Protein AF-A0A497RSP5-F1 (afdb_monomer_lite)

pLDDT: mean 92.87, std 7.0, range [55.0, 97.56]

Structure (mmCIF, N/CA/C/O backbone):
data_AF-A0A497RSP5-F1
#
_entry.id   AF-A0A497RSP5-F1
#
loop_
_atom_site.group_PDB
_atom_site.id
_atom_site.type_symbol
_atom_site.label_atom_id
_atom_site.label_alt_id
_atom_site.label_comp_id
_atom_site.label_asym_id
_atom_site.label_entity_id
_atom_site.label_seq_id
_atom_site.pdbx_PDB_ins_code
_atom_site.Cartn_x
_atom_site.Cartn_y
_atom_site.Cartn_z
_atom_site.occupancy
_atom_site.B_iso_or_equiv
_atom_site.auth_seq_id
_atom_site.auth_comp_id
_atom_site.auth_asym_id
_atom_site.auth_atom_id
_atom_site.pdbx_PDB_model_num
ATOM 1 N N . MET A 1 1 ? 17.236 -4.153 -6.686 1.00 55.00 1 MET A N 1
ATOM 2 C CA . MET A 1 1 ? 17.290 -3.408 -5.395 1.00 55.00 1 MET A CA 1
ATOM 3 C C . MET A 1 1 ? 17.162 -1.884 -5.573 1.00 55.00 1 MET A C 1
ATOM 5 O O . MET A 1 1 ? 17.669 -1.130 -4.753 1.00 55.00 1 MET A O 1
ATOM 9 N N . ALA A 1 2 ? 16.455 -1.393 -6.598 1.00 63.62 2 ALA A N 1
ATOM 10 C CA . ALA A 1 2 ? 16.358 0.051 -6.867 1.00 63.62 2 ALA A CA 1
ATOM 11 C C . ALA A 1 2 ? 15.242 0.772 -6.077 1.00 63.62 2 ALA A C 1
ATOM 13 O O . ALA A 1 2 ? 15.275 1.992 -5.948 1.00 63.62 2 ALA A O 1
ATOM 14 N N . TYR A 1 3 ? 14.260 0.035 -5.540 1.00 75.81 3 TYR A N 1
ATOM 15 C CA . TYR A 1 3 ? 13.076 0.610 -4.878 1.00 75.81 3 TYR A CA 1
ATOM 16 C C . TYR A 1 3 ? 13.071 0.477 -3.345 1.00 75.81 3 TYR A C 1
ATOM 18 O O . TYR A 1 3 ? 12.287 1.143 -2.670 1.00 75.81 3 TYR A O 1
ATOM 26 N N . ILE A 1 4 ? 13.948 -0.357 -2.778 1.00 82.56 4 ILE A N 1
ATOM 27 C CA . ILE A 1 4 ? 14.072 -0.542 -1.327 1.00 82.56 4 ILE A CA 1
ATOM 28 C C . ILE A 1 4 ? 15.048 0.514 -0.804 1.00 82.56 4 ILE A C 1
ATOM 30 O O . ILE A 1 4 ? 16.261 0.356 -0.914 1.00 82.56 4 ILE A O 1
ATOM 34 N N . LYS A 1 5 ? 14.513 1.617 -0.272 1.00 80.19 5 LYS A N 1
ATOM 35 C CA . LYS A 1 5 ? 15.322 2.748 0.219 1.00 80.19 5 LYS A CA 1
ATOM 36 C C . LYS A 1 5 ? 15.941 2.503 1.601 1.00 80.19 5 LYS A C 1
ATOM 38 O O . LYS A 1 5 ? 16.951 3.119 1.926 1.00 80.19 5 LYS A O 1
ATOM 43 N N . PHE A 1 6 ? 15.333 1.646 2.419 1.00 83.88 6 PHE A N 1
ATOM 44 C CA . PHE A 1 6 ? 15.784 1.345 3.778 1.00 83.88 6 PHE A CA 1
ATOM 45 C C . PHE A 1 6 ? 15.343 -0.056 4.206 1.00 83.88 6 PHE A C 1
ATOM 47 O O . P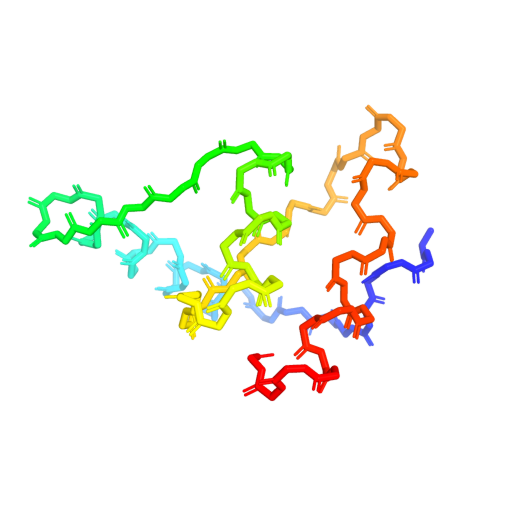HE A 1 6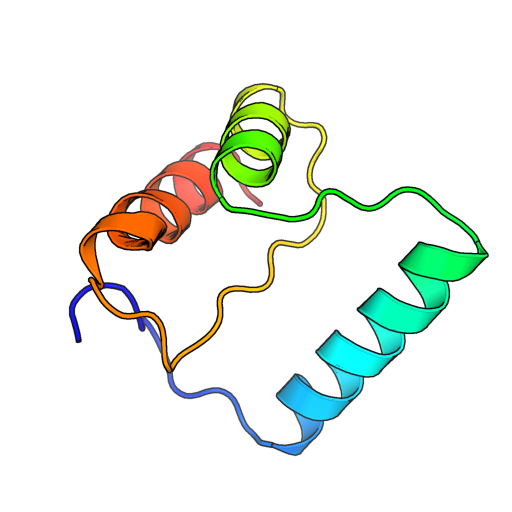 ? 14.360 -0.601 3.701 1.00 83.88 6 PHE A O 1
ATOM 54 N N . GLU A 1 7 ? 16.065 -0.626 5.165 1.00 84.62 7 GLU A N 1
ATOM 55 C CA . GLU A 1 7 ? 15.688 -1.884 5.799 1.00 84.62 7 GLU A CA 1
ATOM 56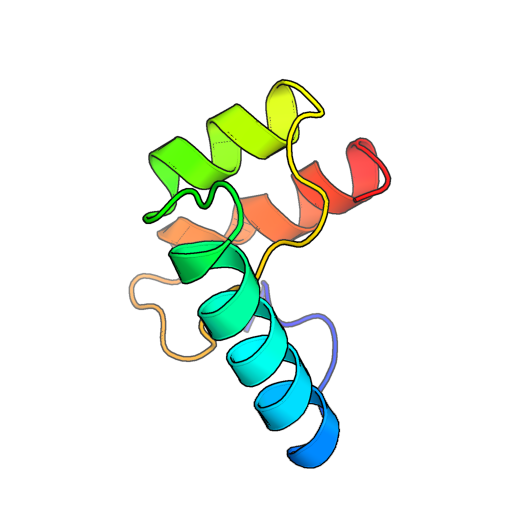 C C . GLU A 1 7 ? 14.659 -1.622 6.905 1.00 84.62 7 GLU A C 1
ATOM 58 O O . GLU A 1 7 ? 14.833 -0.735 7.742 1.00 84.62 7 GLU A O 1
ATOM 63 N N . THR A 1 8 ? 13.557 -2.372 6.891 1.00 88.12 8 THR A N 1
ATOM 64 C CA . THR A 1 8 ? 12.465 -2.211 7.859 1.00 88.12 8 THR A CA 1
ATOM 65 C C . THR A 1 8 ? 12.598 -3.273 8.953 1.00 88.12 8 THR A C 1
ATOM 67 O O . THR A 1 8 ? 12.564 -4.462 8.629 1.00 88.12 8 THR A O 1
ATOM 70 N N . PRO A 1 9 ? 12.719 -2.900 10.243 1.00 94.31 9 PRO A N 1
ATOM 71 C CA . PRO A 1 9 ? 12.729 -3.869 11.335 1.00 94.31 9 PRO A CA 1
ATOM 72 C C . PRO A 1 9 ? 11.456 -4.718 11.338 1.00 94.31 9 PRO A C 1
ATOM 74 O O . PRO A 1 9 ? 10.364 -4.202 11.095 1.00 94.31 9 PRO A O 1
ATOM 77 N N . LYS A 1 10 ? 11.576 -6.004 11.685 1.00 92.12 10 LYS A N 1
ATOM 78 C CA . LYS A 1 10 ? 10.444 -6.943 11.672 1.00 92.12 10 LYS A CA 1
ATOM 79 C C . LYS A 1 10 ? 9.243 -6.446 12.487 1.00 92.12 10 LYS A C 1
ATOM 81 O O . LYS A 1 10 ? 8.122 -6.503 12.008 1.00 92.12 10 LYS A O 1
ATOM 86 N N . GLU A 1 11 ? 9.486 -5.879 13.668 1.00 94.69 11 GLU A N 1
ATOM 87 C CA . GLU A 1 11 ? 8.419 -5.332 14.519 1.00 94.69 11 GLU A CA 1
ATOM 88 C C . GLU A 1 11 ? 7.626 -4.211 13.825 1.00 94.69 11 GLU A C 1
ATOM 90 O O . GLU A 1 11 ? 6.410 -4.112 13.978 1.00 94.69 11 GLU A O 1
ATOM 95 N N . LEU A 1 12 ? 8.299 -3.366 13.039 1.00 93.94 12 LEU A N 1
ATOM 96 C CA . LEU A 1 12 ? 7.642 -2.293 12.296 1.00 93.94 12 LEU A CA 1
ATOM 97 C C . LEU A 1 12 ? 6.840 -2.845 11.111 1.00 93.94 12 LEU A C 1
ATOM 99 O O . LEU A 1 12 ? 5.742 -2.362 10.842 1.00 93.94 12 LEU A O 1
ATOM 103 N N . MET A 1 13 ? 7.362 -3.872 10.438 1.00 94.00 13 MET A N 1
ATOM 104 C CA . MET A 1 13 ? 6.650 -4.572 9.367 1.00 94.00 13 MET A CA 1
ATOM 105 C C . MET A 1 13 ? 5.367 -5.232 9.889 1.00 94.00 13 MET A C 1
ATOM 107 O O . MET A 1 13 ? 4.307 -5.047 9.295 1.00 94.00 13 MET A O 1
ATOM 111 N N . ASP A 1 14 ? 5.444 -5.929 11.025 1.00 95.81 14 ASP A N 1
ATOM 112 C CA . ASP A 1 14 ? 4.293 -6.594 11.64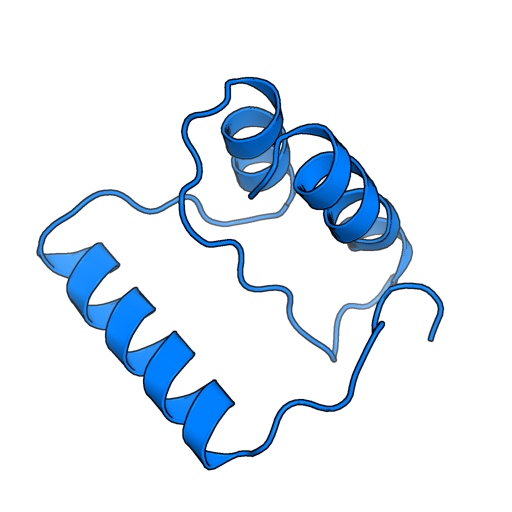6 1.00 95.81 14 ASP A CA 1
ATOM 113 C C . ASP A 1 14 ? 3.206 -5.567 12.027 1.00 95.81 14 ASP A C 1
ATOM 115 O O . ASP A 1 14 ? 2.034 -5.750 11.695 1.00 95.81 14 ASP A O 1
ATOM 119 N N . LYS A 1 15 ? 3.593 -4.419 12.606 1.00 96.75 15 LYS A N 1
ATOM 120 C CA . LYS A 1 15 ? 2.663 -3.310 12.908 1.00 96.75 15 LYS A CA 1
ATOM 121 C C . LYS A 1 15 ? 2.036 -2.691 11.657 1.00 96.75 15 LYS A C 1
ATOM 123 O O . LYS A 1 15 ? 0.865 -2.314 11.678 1.00 96.75 15 LYS A O 1
ATOM 128 N N . ALA A 1 16 ? 2.793 -2.558 10.566 1.00 95.62 16 ALA A N 1
ATOM 129 C CA . ALA A 1 16 ? 2.263 -2.035 9.307 1.00 95.62 16 ALA A CA 1
ATOM 130 C C . ALA A 1 16 ? 1.199 -2.972 8.709 1.00 95.62 16 ALA A C 1
ATOM 132 O O . ALA A 1 16 ? 0.184 -2.502 8.188 1.00 95.62 16 ALA A O 1
ATOM 133 N N . LEU A 1 17 ? 1.404 -4.288 8.819 1.00 95.81 17 LEU A N 1
ATOM 134 C CA . LEU A 1 17 ? 0.429 -5.291 8.392 1.00 95.81 17 LEU A CA 1
ATOM 135 C C . LEU A 1 17 ? -0.816 -5.294 9.285 1.00 95.81 17 LEU A C 1
ATOM 137 O O . LEU A 1 17 ? -1.926 -5.306 8.759 1.00 95.81 17 LEU A O 1
ATOM 141 N N . GLU A 1 18 ? -0.659 -5.187 10.603 1.00 96.88 18 GLU A N 1
ATO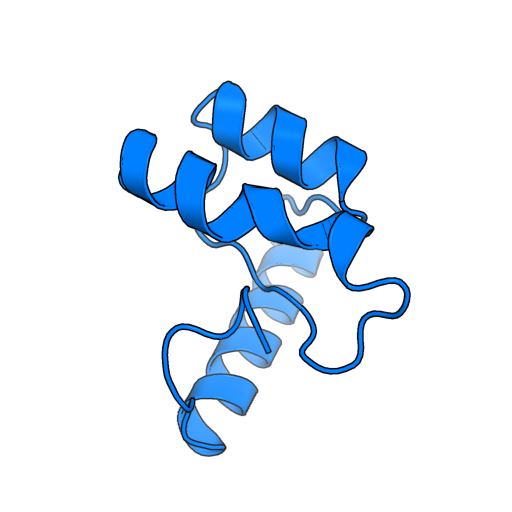M 142 C CA . GLU A 1 18 ? -1.790 -5.051 11.531 1.00 96.88 18 GLU A CA 1
ATOM 143 C C . GLU A 1 18 ? -2.637 -3.805 11.207 1.00 96.88 18 GLU A C 1
ATOM 145 O O . GLU A 1 18 ? -3.864 -3.877 11.092 1.00 96.88 18 GLU A O 1
ATOM 150 N N . ALA A 1 19 ? -1.991 -2.660 10.956 1.00 96.75 19 ALA A N 1
ATOM 151 C CA . ALA A 1 19 ? -2.679 -1.440 10.539 1.00 96.75 19 ALA A CA 1
ATOM 152 C C . ALA A 1 19 ? -3.434 -1.619 9.208 1.00 96.75 19 ALA A C 1
ATOM 154 O O . ALA A 1 19 ? -4.544 -1.101 9.052 1.00 96.75 19 ALA A O 1
ATOM 155 N N . LEU A 1 20 ? -2.864 -2.366 8.255 1.00 96.50 20 LEU A N 1
ATOM 156 C CA . LEU A 1 20 ? -3.524 -2.704 6.994 1.00 96.50 20 LEU A CA 1
ATOM 157 C C . LEU A 1 20 ? -4.772 -3.572 7.215 1.00 96.50 20 LEU A C 1
ATOM 159 O O . LEU A 1 20 ? -5.793 -3.326 6.569 1.00 96.50 20 LEU A O 1
ATOM 163 N N . GLU A 1 21 ? -4.712 -4.562 8.107 1.00 97.00 21 GLU A N 1
ATOM 164 C CA . GLU A 1 21 ? -5.857 -5.419 8.440 1.00 97.00 21 GLU A CA 1
ATOM 165 C C . GLU A 1 21 ? -6.994 -4.619 9.077 1.00 97.00 21 GLU A C 1
ATOM 167 O O . GLU A 1 21 ? -8.134 -4.689 8.614 1.00 97.00 21 GLU A O 1
ATOM 172 N N . ILE A 1 22 ? -6.682 -3.764 10.053 1.00 97.38 22 ILE A N 1
ATOM 173 C CA . ILE A 1 22 ? -7.672 -2.870 10.668 1.00 97.38 22 ILE A CA 1
ATOM 174 C C . ILE A 1 22 ? -8.275 -1.935 9.609 1.00 97.38 22 ILE A C 1
ATOM 176 O O . ILE A 1 22 ? -9.496 -1.768 9.546 1.00 97.38 22 ILE A O 1
ATOM 180 N N . ALA A 1 23 ? -7.450 -1.343 8.738 1.00 97.06 23 ALA A N 1
ATOM 181 C CA . ALA A 1 23 ? -7.911 -0.438 7.684 1.00 97.06 23 ALA A CA 1
ATOM 182 C C . ALA A 1 23 ? -8.763 -1.141 6.614 1.00 97.06 23 ALA A C 1
ATOM 184 O O . ALA A 1 23 ? -9.648 -0.512 6.028 1.00 97.06 23 ALA A O 1
ATOM 185 N N . ARG A 1 24 ? -8.520 -2.433 6.356 1.00 96.50 24 ARG A N 1
ATOM 186 C CA . ARG A 1 24 ? -9.352 -3.263 5.473 1.00 96.50 24 ARG A CA 1
ATOM 187 C C . ARG A 1 24 ? -10.769 -3.400 6.024 1.00 96.50 24 ARG A C 1
ATOM 189 O O . ARG A 1 24 ? -11.711 -3.294 5.243 1.00 96.50 24 ARG A O 1
ATOM 196 N N . ASP A 1 25 ? -10.899 -3.621 7.330 1.00 96.44 25 ASP A N 1
ATOM 197 C CA . ASP A 1 25 ? -12.180 -3.958 7.959 1.00 96.44 25 ASP A CA 1
ATOM 198 C C . ASP A 1 25 ? -12.974 -2.712 8.388 1.00 96.44 25 ASP A C 1
ATOM 200 O O . ASP A 1 25 ? -14.203 -2.717 8.374 1.00 96.44 25 ASP A O 1
ATOM 204 N N . THR A 1 26 ? -12.285 -1.617 8.721 1.00 96.62 26 THR A N 1
ATOM 205 C CA . THR A 1 26 ? -12.908 -0.385 9.250 1.00 96.62 26 THR A CA 1
ATOM 206 C C . THR A 1 26 ? -12.877 0.801 8.286 1.00 96.62 26 THR A C 1
ATOM 208 O O . THR A 1 26 ? -13.575 1.794 8.497 1.00 96.62 26 THR A O 1
ATOM 211 N N . GLY A 1 27 ? -12.067 0.726 7.229 1.00 94.50 27 GLY A N 1
ATOM 212 C CA . GLY A 1 27 ? -11.742 1.863 6.378 1.00 94.50 27 GLY A CA 1
ATOM 213 C C . GLY A 1 27 ? -11.844 1.558 4.889 1.00 94.50 27 GLY A C 1
ATOM 214 O O . GLY A 1 27 ? -12.787 0.937 4.398 1.00 94.50 27 GLY A O 1
ATOM 215 N N . ARG A 1 28 ? -10.889 2.092 4.124 1.00 94.25 28 ARG A N 1
ATOM 216 C CA . ARG A 1 28 ? -10.801 1.898 2.676 1.00 94.25 28 ARG A CA 1
ATOM 217 C C . ARG A 1 28 ? -9.362 1.613 2.305 1.00 94.25 28 ARG A C 1
ATOM 219 O O . ARG A 1 28 ? -8.486 2.430 2.564 1.00 94.25 28 ARG A O 1
ATOM 226 N N . ILE A 1 29 ? -9.153 0.506 1.606 1.00 97.12 29 ILE A N 1
ATOM 227 C CA . ILE A 1 29 ? -7.850 0.143 1.053 1.00 97.12 29 ILE A CA 1
ATOM 228 C C . ILE A 1 29 ? -7.887 0.146 -0.478 1.00 97.12 29 ILE A C 1
ATOM 230 O O . ILE A 1 29 ? -8.954 0.116 -1.108 1.00 97.12 29 ILE A O 1
ATOM 234 N N . ARG A 1 30 ? -6.707 0.202 -1.092 1.00 97.25 30 ARG A N 1
ATOM 235 C CA . ARG A 1 30 ? -6.486 -0.051 -2.520 1.00 97.25 30 ARG A CA 1
ATOM 236 C C . ARG A 1 30 ? -5.474 -1.179 -2.637 1.00 97.25 30 ARG A C 1
ATOM 238 O O . ARG A 1 30 ? -4.543 -1.247 -1.846 1.00 97.25 30 ARG A O 1
ATOM 245 N N . LYS A 1 31 ? -5.703 -2.086 -3.583 1.00 96.06 31 LYS A N 1
ATOM 246 C CA . LYS A 1 31 ? -4.892 -3.290 -3.780 1.00 96.06 31 LYS A CA 1
ATOM 247 C C . LYS A 1 31 ? -4.395 -3.326 -5.218 1.00 96.06 31 LYS A C 1
ATOM 249 O O . LYS A 1 31 ? -5.161 -3.026 -6.131 1.00 96.06 31 LYS A O 1
ATOM 254 N N . GLY A 1 32 ? -3.138 -3.722 -5.390 1.00 95.00 32 GLY A N 1
ATOM 255 C CA . GLY A 1 32 ? -2.461 -3.755 -6.684 1.00 95.00 32 GLY A CA 1
ATOM 256 C C . GLY A 1 32 ? -1.895 -2.397 -7.096 1.00 95.00 32 GLY A C 1
ATOM 257 O O . GLY A 1 32 ? -2.473 -1.345 -6.817 1.00 95.00 32 GLY A O 1
ATOM 258 N N . THR A 1 33 ? -0.761 -2.434 -7.791 1.00 95.81 33 THR A N 1
ATOM 259 C CA . THR A 1 33 ? 0.037 -1.254 -8.144 1.00 95.81 33 THR A CA 1
ATOM 260 C C . THR A 1 33 ? -0.774 -0.170 -8.848 1.00 95.81 33 THR A C 1
ATOM 262 O O . THR A 1 33 ? -0.725 0.980 -8.433 1.00 95.81 33 THR A O 1
ATOM 265 N N . ASN A 1 34 ? -1.589 -0.523 -9.848 1.00 95.75 34 ASN A N 1
ATOM 266 C CA . ASN A 1 34 ? -2.356 0.458 -10.625 1.00 95.75 34 ASN A CA 1
ATOM 267 C C . ASN A 1 34 ? -3.295 1.313 -9.762 1.00 95.75 34 ASN A C 1
ATOM 269 O O . ASN A 1 34 ? -3.387 2.526 -9.944 1.00 95.75 34 ASN A O 1
ATOM 273 N N . GLU A 1 35 ? -4.009 0.692 -8.822 1.00 97.56 35 GLU A N 1
ATOM 274 C CA . GLU A 1 35 ? -4.945 1.415 -7.957 1.00 97.56 35 GLU A CA 1
ATOM 275 C C . GLU A 1 35 ? -4.221 2.200 -6.863 1.00 97.56 35 GLU A C 1
ATOM 277 O O . GLU A 1 35 ? -4.672 3.283 -6.487 1.00 97.56 35 GLU A O 1
ATOM 282 N N . VAL A 1 36 ? -3.079 1.691 -6.393 1.00 97.19 36 VAL A N 1
ATOM 283 C CA . VAL A 1 36 ? -2.200 2.407 -5.462 1.00 97.19 36 VAL A CA 1
ATOM 284 C C . VAL A 1 36 ? -1.629 3.663 -6.124 1.00 97.19 36 VAL A C 1
ATOM 286 O O . VAL A 1 36 ? -1.769 4.743 -5.558 1.00 97.19 36 VAL A O 1
ATOM 289 N N . THR A 1 37 ? -1.089 3.569 -7.343 1.00 96.62 37 THR A N 1
ATOM 290 C CA . THR A 1 37 ? -0.560 4.723 -8.092 1.00 96.62 37 THR A CA 1
ATOM 291 C C . THR A 1 37 ? -1.616 5.811 -8.252 1.00 96.62 37 THR A C 1
ATOM 293 O O . THR A 1 37 ? -1.386 6.949 -7.853 1.00 96.62 37 THR A O 1
ATOM 296 N N . LYS A 1 38 ? -2.825 5.455 -8.707 1.00 97.12 38 LYS A N 1
ATOM 297 C CA . LYS A 1 38 ? -3.935 6.416 -8.822 1.00 97.12 38 LYS A CA 1
ATOM 298 C C . LYS A 1 38 ? -4.290 7.065 -7.482 1.00 97.12 38 LYS A C 1
ATOM 300 O O . LYS A 1 38 ? -4.662 8.236 -7.450 1.00 97.12 38 LYS A O 1
ATOM 305 N N . ALA A 1 39 ? -4.245 6.314 -6.381 1.00 97.44 39 ALA A N 1
ATOM 306 C CA . ALA A 1 39 ? -4.565 6.837 -5.054 1.00 97.44 39 ALA A CA 1
ATOM 307 C C . ALA A 1 39 ? -3.499 7.816 -4.540 1.00 97.44 39 ALA A C 1
ATOM 309 O O . ALA A 1 39 ? -3.857 8.827 -3.932 1.00 97.44 39 ALA A O 1
ATOM 310 N N . VAL A 1 40 ? -2.222 7.546 -4.815 1.00 97.19 40 VAL A N 1
ATOM 311 C CA . VAL A 1 40 ? -1.098 8.439 -4.497 1.00 97.19 40 VAL A CA 1
ATOM 312 C C . VAL A 1 40 ? -1.176 9.715 -5.333 1.00 97.19 40 VAL A C 1
ATOM 314 O O . VAL A 1 40 ? -1.201 10.812 -4.780 1.00 97.19 40 VAL A O 1
ATOM 317 N N . GLU A 1 41 ? -1.338 9.600 -6.654 1.00 95.94 41 GLU A N 1
ATOM 318 C CA . GLU A 1 41 ? -1.411 10.754 -7.563 1.00 95.94 41 GLU A CA 1
ATOM 319 C C . GLU A 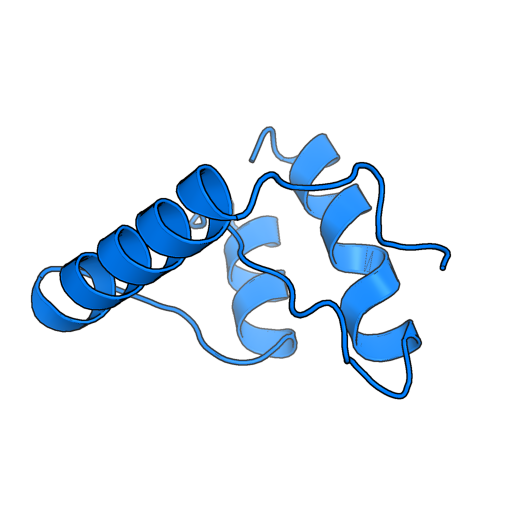1 41 ? -2.544 11.725 -7.205 1.00 95.94 41 GLU A C 1
ATOM 321 O O . GLU A 1 41 ? -2.367 12.948 -7.261 1.00 95.94 41 GLU A O 1
ATOM 326 N N . ARG A 1 42 ? -3.692 11.176 -6.782 1.00 96.00 42 ARG A N 1
ATOM 327 C CA . ARG A 1 42 ? -4.876 11.928 -6.335 1.00 96.00 42 ARG A CA 1
ATOM 328 C C . ARG A 1 42 ? -4.787 12.432 -4.888 1.00 96.00 42 ARG A C 1
ATOM 330 O O . ARG A 1 42 ? -5.754 13.026 -4.418 1.00 96.00 42 ARG A O 1
ATOM 337 N N . GLY A 1 43 ? -3.696 12.169 -4.164 1.00 94.56 43 GLY A N 1
ATOM 338 C CA . GLY A 1 43 ? -3.514 12.591 -2.767 1.00 94.56 43 GLY A CA 1
ATOM 339 C C . GLY A 1 43 ? -4.474 11.917 -1.777 1.00 94.56 43 GLY A C 1
ATOM 340 O O . GLY A 1 43 ? -4.774 12.464 -0.715 1.00 94.56 43 GLY A O 1
ATOM 341 N N . GLN A 1 44 ? -5.012 10.749 -2.135 1.00 95.38 44 GLN A N 1
ATOM 342 C CA . GLN A 1 44 ? -5.963 9.998 -1.310 1.00 95.38 44 GLN A CA 1
ATOM 343 C C . GLN A 1 44 ? -5.267 9.003 -0.378 1.00 95.38 44 GLN A C 1
ATOM 345 O O . GLN A 1 44 ? -5.837 8.629 0.648 1.00 95.38 44 GLN A O 1
ATOM 350 N N . ALA A 1 45 ? -4.063 8.555 -0.737 1.00 96.81 45 ALA A N 1
ATOM 351 C CA . ALA A 1 45 ? -3.287 7.632 0.077 1.00 96.81 45 ALA A CA 1
ATOM 352 C C . ALA A 1 45 ? -2.754 8.313 1.351 1.00 96.81 45 ALA A C 1
ATOM 354 O O . ALA A 1 45 ? -2.442 9.502 1.359 1.00 96.81 45 ALA A O 1
ATOM 355 N N . LYS A 1 46 ? -2.706 7.538 2.440 1.00 95.44 46 LYS A N 1
ATOM 356 C CA . LYS A 1 46 ? -2.157 7.939 3.751 1.00 95.44 46 LYS A CA 1
ATOM 357 C C . LYS A 1 46 ? -0.983 7.070 4.188 1.00 95.44 46 LYS A C 1
ATOM 359 O O . LYS A 1 46 ? -0.161 7.512 4.971 1.00 95.44 46 LYS A O 1
ATOM 364 N N . LEU A 1 47 ? -0.954 5.835 3.698 1.00 95.56 47 LEU A N 1
ATOM 365 C CA . LEU A 1 47 ? 0.105 4.861 3.892 1.00 95.56 47 LEU A CA 1
ATOM 366 C C . LEU A 1 47 ? 0.144 3.985 2.637 1.00 95.56 47 LEU A C 1
ATOM 368 O O . LEU A 1 47 ? -0.911 3.572 2.143 1.00 95.56 47 LEU A O 1
ATOM 372 N N . VAL A 1 48 ? 1.343 3.708 2.131 1.00 96.44 48 VAL A N 1
ATOM 373 C CA . VAL A 1 48 ? 1.576 2.790 1.012 1.00 96.44 48 VAL A CA 1
ATOM 374 C C . VAL A 1 48 ? 2.539 1.706 1.474 1.00 96.44 48 VAL A C 1
ATOM 376 O O . VAL A 1 48 ? 3.621 2.005 1.967 1.00 96.44 48 VAL A O 1
ATOM 379 N N . ILE A 1 49 ? 2.139 0.446 1.309 1.00 95.38 49 ILE A N 1
ATOM 380 C CA . ILE A 1 49 ? 2.960 -0.723 1.637 1.00 95.38 49 ILE A CA 1
ATOM 381 C C . ILE A 1 49 ? 3.391 -1.367 0.319 1.00 95.38 49 ILE A C 1
ATOM 383 O O . ILE A 1 49 ? 2.548 -1.656 -0.533 1.00 95.38 49 ILE A O 1
ATOM 387 N N . ILE A 1 50 ? 4.698 -1.569 0.150 1.00 94.69 50 ILE A N 1
ATOM 388 C CA . ILE A 1 50 ? 5.307 -2.154 -1.050 1.00 94.69 50 ILE A CA 1
ATOM 389 C C . ILE A 1 50 ? 5.948 -3.482 -0.646 1.00 94.69 50 ILE A C 1
ATOM 391 O O . ILE A 1 50 ? 6.718 -3.525 0.311 1.00 94.69 50 ILE A O 1
ATOM 395 N N . GLY A 1 51 ? 5.615 -4.561 -1.359 1.00 91.75 51 GLY A N 1
ATOM 396 C CA . GLY A 1 51 ? 6.252 -5.865 -1.158 1.00 91.75 51 GLY A CA 1
ATOM 397 C C . GLY A 1 51 ? 7.727 -5.829 -1.561 1.00 91.75 51 GLY A C 1
ATOM 398 O O . GLY A 1 51 ? 8.093 -5.124 -2.499 1.00 91.75 51 GLY A O 1
ATOM 399 N N . ASN A 1 52 ? 8.569 -6.579 -0.855 1.00 89.31 52 ASN A N 1
ATOM 400 C CA . ASN A 1 52 ? 10.010 -6.669 -1.119 1.00 89.31 52 ASN A CA 1
ATOM 401 C C . ASN A 1 52 ? 10.386 -7.808 -2.086 1.00 89.31 52 ASN A C 1
ATOM 403 O O . ASN A 1 52 ? 11.534 -7.898 -2.513 1.00 89.31 52 ASN A O 1
ATOM 407 N N . ASP A 1 53 ? 9.432 -8.669 -2.427 1.00 91.69 53 ASP A N 1
ATOM 408 C CA . ASP A 1 53 ? 9.574 -9.853 -3.275 1.00 91.69 53 ASP A CA 1
ATOM 409 C C . ASP A 1 53 ? 8.895 -9.679 -4.646 1.00 91.69 53 ASP A C 1
ATOM 411 O O . ASP A 1 53 ? 8.546 -10.647 -5.324 1.00 91.69 53 ASP A O 1
ATOM 415 N N . VAL A 1 54 ? 8.707 -8.428 -5.079 1.00 91.81 54 VAL A N 1
ATOM 416 C CA . VAL A 1 54 ? 8.054 -8.114 -6.353 1.00 91.81 54 VAL A CA 1
ATOM 417 C C . VAL A 1 54 ? 8.970 -8.450 -7.528 1.00 91.81 54 VAL A C 1
ATOM 419 O O . VAL A 1 54 ? 10.088 -7.948 -7.630 1.00 91.81 54 VAL A O 1
ATOM 422 N N . ASN A 1 55 ? 8.446 -9.247 -8.457 1.00 90.62 55 ASN A N 1
ATOM 423 C CA . ASN A 1 55 ? 9.092 -9.584 -9.717 1.00 90.62 55 ASN A CA 1
ATOM 424 C C . ASN A 1 55 ? 8.071 -9.502 -10.867 1.00 90.62 55 ASN A C 1
ATOM 426 O O . ASN A 1 55 ? 7.040 -10.180 -10.791 1.00 90.62 55 ASN A O 1
ATOM 430 N N . PRO A 1 56 ? 8.332 -8.746 -11.947 1.00 92.69 56 PRO A N 1
ATOM 431 C CA . PRO A 1 56 ? 9.464 -7.828 -12.155 1.00 92.69 56 PRO A CA 1
ATOM 432 C C . PRO A 1 56 ? 9.458 -6.607 -11.212 1.00 92.69 56 PRO A C 1
ATOM 434 O O . PRO A 1 56 ? 8.390 -6.056 -10.932 1.00 92.69 56 PRO A O 1
ATOM 437 N N . GLU A 1 57 ? 10.639 -6.168 -10.740 1.00 90.69 57 GLU A N 1
ATOM 438 C CA . GLU A 1 57 ? 10.782 -5.014 -9.821 1.00 90.69 57 GLU A CA 1
ATOM 439 C C . GLU A 1 57 ? 10.161 -3.740 -10.427 1.00 90.69 57 GLU A C 1
ATOM 441 O O . GLU A 1 57 ? 9.605 -2.906 -9.709 1.00 90.69 57 GLU A O 1
ATOM 446 N N . GLU A 1 58 ? 10.197 -3.620 -11.758 1.00 91.75 58 GLU A N 1
ATOM 447 C CA . GLU A 1 58 ? 9.700 -2.504 -12.564 1.00 91.75 58 GLU A CA 1
ATOM 448 C C . GLU A 1 58 ? 8.254 -2.126 -12.261 1.00 91.75 58 GLU A C 1
ATOM 450 O O . GLU A 1 58 ? 7.872 -0.967 -12.415 1.00 91.75 58 GLU A O 1
ATOM 455 N N . ILE A 1 59 ? 7.461 -3.085 -11.785 1.00 92.62 59 ILE A N 1
ATOM 456 C CA . ILE A 1 59 ? 6.066 -2.866 -11.415 1.00 92.62 59 ILE A CA 1
ATOM 457 C C . ILE A 1 59 ? 5.946 -1.852 -10.272 1.00 92.62 59 ILE A C 1
ATOM 459 O O . ILE A 1 59 ? 4.946 -1.146 -10.211 1.00 92.62 59 ILE A O 1
ATOM 463 N N . VAL A 1 60 ? 6.917 -1.772 -9.359 1.00 94.44 60 VAL A N 1
ATOM 464 C CA . VAL A 1 60 ? 6.824 -0.938 -8.145 1.00 94.44 60 VAL A CA 1
ATOM 465 C C . VAL A 1 60 ? 7.889 0.150 -8.051 1.00 94.44 60 VAL A C 1
ATOM 467 O O . VAL A 1 60 ? 7.817 0.971 -7.139 1.00 94.44 60 VAL A O 1
ATOM 470 N N . MET A 1 61 ? 8.846 0.212 -8.984 1.00 92.81 61 MET A N 1
ATOM 471 C CA . MET A 1 61 ? 9.977 1.152 -8.899 1.00 92.81 61 MET A CA 1
ATOM 472 C C . MET A 1 61 ? 9.570 2.626 -8.840 1.00 92.81 61 MET A C 1
ATOM 474 O O . MET A 1 61 ? 10.276 3.424 -8.228 1.00 92.81 61 MET A O 1
ATOM 478 N N . HIS A 1 62 ? 8.449 3.009 -9.453 1.00 92.88 62 HIS A N 1
ATOM 479 C CA . HIS A 1 62 ? 7.974 4.395 -9.443 1.00 92.88 62 HIS A CA 1
ATOM 480 C C . HIS A 1 62 ? 7.285 4.786 -8.135 1.00 92.88 62 HIS A C 1
ATOM 482 O O . HIS A 1 62 ? 7.237 5.973 -7.820 1.00 92.88 62 HIS A O 1
ATOM 488 N N . LEU A 1 63 ? 6.766 3.822 -7.363 1.00 94.69 63 LEU A N 1
ATOM 489 C CA . LEU A 1 63 ? 5.962 4.100 -6.169 1.00 94.69 63 LEU A CA 1
ATOM 490 C C . LEU A 1 63 ? 6.713 4.942 -5.122 1.00 94.69 63 LEU A C 1
ATOM 492 O O . LEU A 1 63 ? 6.148 5.942 -4.682 1.00 94.69 63 LEU A O 1
ATOM 496 N N . PRO A 1 64 ? 7.975 4.639 -4.752 1.00 94.06 64 PRO A N 1
ATOM 497 C CA . PRO A 1 64 ? 8.690 5.451 -3.772 1.00 94.06 64 PRO A CA 1
ATOM 498 C C . PRO A 1 64 ? 8.944 6.893 -4.223 1.00 94.06 64 PRO A C 1
ATOM 500 O O . PRO A 1 64 ? 9.092 7.762 -3.375 1.00 94.06 64 PRO A O 1
ATOM 503 N N . MET A 1 65 ? 9.054 7.156 -5.529 1.00 92.94 65 MET A N 1
ATOM 504 C CA . MET A 1 65 ? 9.267 8.512 -6.052 1.00 92.94 65 MET A CA 1
ATOM 505 C C . MET A 1 65 ? 7.979 9.333 -5.951 1.00 92.94 65 MET A C 1
ATOM 507 O O . MET A 1 65 ? 7.987 10.430 -5.401 1.00 92.94 65 MET A O 1
ATOM 511 N N . ILE A 1 66 ? 6.859 8.779 -6.423 1.00 95.00 66 ILE A N 1
ATOM 512 C CA . ILE A 1 66 ? 5.577 9.494 -6.408 1.00 95.00 66 ILE A CA 1
ATOM 513 C C . ILE A 1 66 ? 5.025 9.694 -4.989 1.00 95.00 66 ILE A C 1
ATOM 515 O O . ILE A 1 66 ? 4.278 10.643 -4.764 1.00 95.00 66 ILE A O 1
ATOM 519 N N . CYS A 1 67 ? 5.371 8.825 -4.029 1.00 95.38 67 CYS A N 1
ATOM 520 C CA . CYS A 1 67 ? 5.023 9.028 -2.621 1.00 95.38 67 CYS A CA 1
ATOM 521 C C . CYS A 1 67 ? 5.768 10.237 -2.036 1.00 95.38 67 CYS A C 1
ATOM 523 O O . CYS A 1 67 ? 5.113 11.129 -1.494 1.00 95.38 67 CYS A O 1
ATOM 525 N N . ASP A 1 68 ? 7.090 10.331 -2.248 1.00 93.81 68 ASP A N 1
ATOM 526 C CA . ASP A 1 68 ? 7.905 11.467 -1.790 1.00 93.81 68 ASP A CA 1
ATOM 527 C C . ASP A 1 68 ? 7.377 12.799 -2.358 1.00 93.81 68 ASP A C 1
ATOM 529 O O . ASP A 1 68 ? 7.197 13.766 -1.618 1.00 93.81 68 ASP A O 1
ATOM 533 N N . GLU A 1 69 ? 7.059 12.849 -3.658 1.00 94.25 69 GLU A N 1
ATOM 534 C CA . GLU A 1 69 ? 6.509 14.048 -4.316 1.00 94.25 69 GLU A CA 1
ATOM 535 C C . GLU A 1 69 ? 5.162 14.499 -3.732 1.00 94.25 69 GLU A C 1
ATOM 537 O O . GLU A 1 69 ? 4.822 15.685 -3.764 1.00 94.25 69 GLU A O 1
ATOM 542 N N . LYS A 1 70 ? 4.372 13.556 -3.212 1.00 94.69 70 LYS A N 1
ATOM 543 C CA . LYS A 1 70 ? 3.050 13.813 -2.628 1.00 94.69 70 LYS A CA 1
ATOM 544 C C . LYS A 1 70 ? 3.090 13.980 -1.111 1.00 94.69 70 LYS A C 1
ATOM 546 O O . LYS A 1 70 ? 2.041 14.255 -0.526 1.00 94.69 70 LYS A O 1
ATOM 551 N N . GLY A 1 71 ? 4.264 13.847 -0.490 1.00 93.19 71 GLY A N 1
ATOM 552 C CA . GLY A 1 71 ? 4.426 13.880 0.962 1.00 93.19 71 GLY A CA 1
ATOM 553 C C . GLY A 1 71 ? 3.672 12.752 1.671 1.00 93.19 71 GLY A C 1
ATOM 554 O O . GLY A 1 71 ? 3.120 12.983 2.748 1.00 93.19 71 GLY A O 1
ATOM 555 N N . ILE A 1 72 ? 3.586 11.581 1.028 1.00 92.44 72 ILE A N 1
ATOM 556 C CA . ILE A 1 72 ? 2.992 10.351 1.574 1.00 92.44 72 ILE A CA 1
ATOM 557 C C . ILE A 1 72 ? 4.093 9.455 2.128 1.00 92.44 72 ILE A C 1
ATOM 559 O O . ILE A 1 72 ? 5.097 9.262 1.410 1.00 92.44 72 ILE A O 1
#

Secondary structure (DSSP, 8-state):
--S--SPPPHHHHHHHHHHHHHHHHHS----SHHHHHHHHHTT--S-----SS-SSGGGTTTHHHHHHHHT-

Foldseek 3Di:
DLACPDDDDPVRVVVVVVVVVCCVVPHDDDDALVRLLVCLQVLNDDDDDDDPPDPPPVSCNCVVVSCVVSVD

Radius of gyration: 12.28 Å; chains: 1; bounding box: 30×24×27 Å

Sequence (72 aa):
MAYIKFETPKELMDKALEALEIARDTGRIRKGTNEVTKAVERGQAKLVIIGNDVNPEEIVMHLPMICDEKGI